Protein AF-A0A923VB05-F1 (afdb_monomer_lite)

pLDDT: mean 83.38, std 16.6, range [42.38, 98.44]

Secondary structure (DSSP, 8-state):
-GGG--HHHHHHHHHHHHHHHHHHHHHHHHH--GGGGHHHHHHHHHHHHHHHHHHHHHHHHTTTTS-HHHHHHHHHHHHHHHHHHHHHHHHHHHHHHSTTTT--S------SS--GGGTTTHHHHHHHHHHHIIIIIHHHHHHHHHHHHHHHHHHHHHHHT-PPPP--

Sequence (168 aa):
MLKNIEWKDTFKWAFFGAILFCIPAFIYIVKADYTASWILFLGAILFLFANAFHNVIESKKKGSEESMAALVFEAHVTTIIGIILACFICFLLLVILVPGYLEAAPAQKLLVNEPVTTVMDKTNGLSFNLFVAAAVLNFAGGSIVGITVPFYAKRYKTKNNKQPLPLQ

Foldseek 3Di:
DVVPAPVVLLLVLLLVLLVLLVVLLLVCLQVLDPVVLVSSVVSLVSSLVSLLVSLLVVLVVVPLPDDLVVSLVSLLSSLVSSLVSNLVVSVVSCPVRPPCLVPPDQDPDDDDDDDPVPNRDSSPVSSVSSNCSSPVSSNVSSNVSSNPNSVVSNVVNVVVPPDPPPDD

Structure (mmCIF, N/CA/C/O backbone):
data_AF-A0A923VB05-F1
#
_entry.id   AF-A0A923VB05-F1
#
loop_
_atom_site.group_PDB
_atom_site.id
_atom_site.type_symbol
_atom_site.label_atom_id
_atom_site.label_alt_id
_atom_site.label_comp_id
_atom_site.label_asym_id
_atom_site.label_entity_id
_atom_site.label_seq_id
_atom_site.pdbx_PDB_ins_code
_atom_site.Cartn_x
_atom_site.Cartn_y
_atom_site.Cartn_z
_atom_site.occupancy
_atom_site.B_iso_or_equiv
_atom_site.auth_seq_id
_atom_site.auth_comp_id
_atom_site.auth_asym_id
_atom_site.auth_atom_id
_atom_site.pdbx_PDB_model_num
ATOM 1 N N . MET A 1 1 ? -3.504 11.177 20.618 1.00 63.56 1 MET A N 1
ATOM 2 C CA . MET A 1 1 ? -3.902 10.100 19.679 1.00 63.56 1 MET A CA 1
ATOM 3 C C . MET A 1 1 ? -2.739 9.165 19.347 1.00 63.56 1 MET A C 1
ATOM 5 O O . MET A 1 1 ? -2.924 7.968 19.471 1.00 63.56 1 MET A O 1
ATOM 9 N N . LEU A 1 2 ? -1.535 9.670 19.039 1.00 66.12 2 LEU A N 1
ATOM 10 C CA . LEU A 1 2 ? -0.364 8.839 18.683 1.00 66.12 2 LEU A CA 1
ATOM 11 C C . LEU A 1 2 ? 0.089 7.815 19.748 1.00 66.12 2 LEU A C 1
ATOM 13 O O . LEU A 1 2 ? 0.632 6.776 19.397 1.00 66.12 2 LEU A O 1
ATOM 17 N N . LYS A 1 3 ? -0.144 8.082 21.042 1.00 66.88 3 LYS A N 1
ATOM 18 C CA . LYS A 1 3 ? 0.260 7.190 22.150 1.00 66.88 3 LYS A CA 1
ATOM 19 C C . LYS A 1 3 ? -0.539 5.874 22.213 1.00 66.88 3 LYS A C 1
ATOM 21 O O . LYS A 1 3 ? -0.073 4.932 22.837 1.00 66.88 3 LYS A O 1
ATOM 26 N N . ASN A 1 4 ? -1.700 5.807 21.554 1.00 72.56 4 ASN A N 1
ATOM 27 C CA . ASN A 1 4 ? -2.584 4.633 21.568 1.00 72.56 4 ASN A CA 1
ATOM 28 C C . ASN A 1 4 ? -2.459 3.779 20.295 1.00 72.56 4 ASN A C 1
ATOM 30 O O . ASN A 1 4 ? -3.274 2.886 20.076 1.00 72.56 4 ASN A O 1
ATOM 34 N N . ILE A 1 5 ? -1.490 4.086 19.427 1.00 81.88 5 ILE A N 1
ATOM 35 C CA . ILE A 1 5 ? -1.257 3.323 18.201 1.00 81.88 5 ILE A CA 1
ATOM 36 C C . ILE A 1 5 ? -0.393 2.119 18.538 1.00 81.88 5 ILE A C 1
ATOM 38 O O . ILE A 1 5 ? 0.706 2.258 19.086 1.00 81.88 5 ILE A O 1
ATOM 42 N N . GLU A 1 6 ? -0.863 0.939 18.155 1.00 87.94 6 GLU A N 1
ATOM 43 C CA . GLU A 1 6 ? -0.061 -0.271 18.240 1.00 87.94 6 GLU A CA 1
ATOM 44 C C . GLU A 1 6 ? 0.893 -0.343 17.047 1.00 87.94 6 GLU A C 1
ATOM 46 O O . GLU A 1 6 ? 0.649 -1.014 16.045 1.00 87.94 6 GLU A O 1
ATOM 51 N N . TRP A 1 7 ? 2.012 0.382 17.155 1.00 90.50 7 TRP A N 1
ATOM 52 C CA . TRP A 1 7 ? 2.975 0.562 16.065 1.00 90.50 7 TRP A CA 1
ATOM 53 C C . TRP A 1 7 ? 3.428 -0.751 15.426 1.00 90.50 7 TRP A C 1
ATOM 55 O O . TRP A 1 7 ? 3.544 -0.825 14.208 1.00 90.50 7 TRP A O 1
ATOM 65 N N . LYS A 1 8 ? 3.651 -1.805 16.218 1.00 91.75 8 LYS A N 1
ATOM 66 C CA . LYS A 1 8 ? 4.071 -3.111 15.695 1.00 91.75 8 LYS A CA 1
ATOM 67 C C . LYS A 1 8 ? 3.031 -3.710 14.744 1.00 91.75 8 LYS A C 1
ATOM 69 O O . LYS A 1 8 ? 3.398 -4.177 13.666 1.00 91.75 8 LYS A O 1
ATOM 74 N N . ASP A 1 9 ? 1.760 -3.682 15.134 1.00 91.25 9 ASP A N 1
ATOM 75 C CA . ASP A 1 9 ? 0.667 -4.222 14.327 1.00 91.25 9 ASP A CA 1
ATOM 76 C C . ASP A 1 9 ? 0.412 -3.313 13.117 1.00 91.25 9 ASP A C 1
ATOM 78 O O . ASP A 1 9 ? 0.374 -3.802 11.988 1.00 91.25 9 ASP A O 1
ATOM 82 N N . THR A 1 10 ? 0.412 -1.993 13.320 1.00 92.75 10 THR A N 1
ATOM 83 C CA . THR A 1 10 ? 0.336 -0.990 12.244 1.00 92.75 10 THR A CA 1
ATOM 84 C C . THR A 1 10 ? 1.398 -1.232 11.164 1.00 92.75 10 THR A C 1
ATOM 86 O O . THR A 1 10 ? 1.070 -1.367 9.987 1.00 92.75 10 THR A O 1
ATOM 89 N N . PHE A 1 11 ? 2.678 -1.345 11.539 1.00 95.62 11 PHE A N 1
ATOM 90 C CA . PHE A 1 11 ? 3.767 -1.585 10.587 1.00 95.62 11 PHE A CA 1
ATOM 91 C C . PHE A 1 11 ? 3.647 -2.944 9.896 1.00 95.62 11 PHE A C 1
ATOM 93 O O . PHE A 1 11 ? 3.868 -3.035 8.689 1.00 95.62 11 PHE A O 1
ATOM 100 N N . LYS A 1 12 ? 3.275 -3.998 10.632 1.00 96.00 12 LYS A N 1
ATOM 101 C CA . LYS A 1 12 ? 3.088 -5.343 10.073 1.00 96.00 12 LYS A CA 1
ATOM 102 C C . LYS A 1 12 ? 2.012 -5.351 8.986 1.00 96.00 12 LYS A C 1
ATOM 104 O O . LYS A 1 12 ? 2.235 -5.909 7.913 1.00 96.00 12 LYS A O 1
ATOM 109 N N . TRP A 1 13 ? 0.860 -4.739 9.253 1.00 96.06 13 TRP A N 1
ATOM 110 C CA . TRP A 1 13 ? -0.254 -4.693 8.307 1.00 96.06 13 TRP A CA 1
ATOM 111 C C . TRP A 1 13 ? 0.007 -3.742 7.141 1.00 96.06 13 TRP A C 1
ATOM 113 O O . TRP A 1 13 ? -0.298 -4.096 6.002 1.00 96.06 13 TRP A O 1
ATOM 123 N N . ALA A 1 14 ? 0.653 -2.602 7.392 1.00 97.19 14 ALA A N 1
ATOM 124 C CA . ALA A 1 14 ? 1.116 -1.699 6.343 1.00 97.19 14 ALA A CA 1
ATOM 125 C C . ALA A 1 14 ? 2.094 -2.395 5.382 1.00 97.19 14 ALA A C 1
ATOM 127 O O . ALA A 1 14 ? 1.938 -2.304 4.165 1.00 97.19 14 ALA A O 1
ATOM 128 N N . PHE A 1 15 ? 3.066 -3.142 5.919 1.00 97.75 15 PHE A N 1
ATOM 129 C CA . PHE A 1 15 ? 4.015 -3.918 5.122 1.00 97.75 15 PHE A CA 1
ATOM 130 C C . PHE A 1 15 ? 3.319 -5.032 4.334 1.00 97.75 15 PHE A C 1
ATOM 132 O O . PHE A 1 15 ? 3.562 -5.184 3.140 1.00 97.75 15 PHE A O 1
ATOM 139 N N . PHE A 1 16 ? 2.408 -5.776 4.966 1.00 97.69 16 PHE A N 1
ATOM 140 C CA . PHE A 1 16 ? 1.636 -6.817 4.288 1.00 97.69 16 PHE A CA 1
ATOM 141 C C . PHE A 1 16 ? 0.807 -6.253 3.124 1.00 97.69 16 PHE A C 1
ATOM 143 O O . PHE A 1 16 ? 0.856 -6.790 2.019 1.00 97.69 16 PHE A O 1
ATOM 150 N N . GLY A 1 17 ? 0.109 -5.132 3.341 1.00 97.69 17 GLY A N 1
ATOM 151 C CA . GLY A 1 17 ? -0.618 -4.427 2.286 1.00 97.69 17 GLY A CA 1
ATOM 152 C C . GLY A 1 17 ? 0.302 -3.981 1.149 1.00 97.69 17 GLY A C 1
ATOM 153 O O . GLY A 1 17 ? -0.003 -4.234 -0.016 1.00 97.69 17 GLY A O 1
ATOM 154 N N . ALA A 1 18 ? 1.455 -3.387 1.474 1.00 98.12 18 ALA A N 1
ATOM 155 C CA . ALA A 1 18 ? 2.438 -2.956 0.482 1.00 98.12 18 ALA A CA 1
ATOM 156 C C . ALA A 1 18 ? 2.924 -4.121 -0.395 1.00 98.12 18 ALA A C 1
ATOM 158 O O . ALA A 1 18 ? 2.936 -3.999 -1.618 1.00 98.12 18 ALA A O 1
ATOM 159 N N . ILE A 1 19 ? 3.250 -5.271 0.204 1.00 98.19 19 ILE A N 1
ATOM 160 C CA . ILE A 1 19 ? 3.660 -6.473 -0.536 1.00 98.19 19 ILE A CA 1
ATOM 161 C C . ILE A 1 19 ? 2.544 -6.964 -1.463 1.00 98.19 19 ILE A C 1
ATOM 163 O O . ILE A 1 19 ? 2.808 -7.254 -2.629 1.00 98.19 19 ILE A O 1
ATOM 167 N N . LEU A 1 20 ? 1.295 -7.009 -0.987 1.00 98.00 20 LEU A N 1
ATOM 168 C CA . LEU A 1 20 ? 0.162 -7.426 -1.815 1.00 98.00 20 LEU A CA 1
ATOM 169 C C . LEU A 1 20 ? -0.066 -6.511 -3.023 1.00 98.00 20 LEU A C 1
ATOM 171 O O . LEU A 1 20 ? -0.364 -7.016 -4.102 1.00 98.00 20 LEU A O 1
ATOM 175 N N . PHE A 1 21 ? 0.102 -5.194 -2.870 1.00 98.19 21 PHE A N 1
ATOM 176 C CA . PHE A 1 21 ? 0.075 -4.260 -4.000 1.00 98.19 21 PHE A CA 1
ATOM 177 C C . PHE A 1 21 ? 1.242 -4.507 -4.968 1.00 98.19 21 PHE A C 1
ATOM 179 O O . PHE A 1 21 ? 1.075 -4.467 -6.189 1.00 98.19 21 PHE A O 1
ATOM 186 N N . CYS A 1 22 ? 2.430 -4.782 -4.425 1.00 97.81 22 CYS A N 1
ATOM 187 C CA . CYS A 1 22 ? 3.643 -4.934 -5.220 1.00 97.81 22 CYS A CA 1
ATOM 188 C C . CYS A 1 22 ? 3.649 -6.200 -6.091 1.00 97.81 22 CYS A C 1
ATOM 190 O O . CYS A 1 22 ? 4.349 -6.224 -7.099 1.00 97.81 22 CYS A O 1
ATOM 192 N N . ILE A 1 23 ? 2.858 -7.229 -5.765 1.00 97.12 23 ILE A N 1
ATOM 193 C CA . ILE A 1 23 ? 2.750 -8.442 -6.593 1.00 97.12 23 ILE A CA 1
ATOM 194 C C . ILE A 1 23 ? 2.138 -8.119 -7.977 1.00 97.12 23 ILE A C 1
ATOM 196 O O . ILE A 1 23 ? 2.797 -8.380 -8.986 1.00 97.12 23 ILE A O 1
ATOM 200 N N . PRO A 1 24 ? 0.940 -7.507 -8.092 1.00 96.50 24 PRO A N 1
ATOM 201 C CA . PRO A 1 24 ? 0.431 -7.044 -9.385 1.00 96.50 24 PRO A CA 1
ATOM 202 C C . PRO A 1 24 ? 1.306 -5.971 -10.039 1.00 96.50 24 PRO A C 1
ATOM 204 O O . PRO A 1 24 ? 1.467 -5.992 -11.257 1.00 96.50 24 PRO A O 1
ATOM 207 N N . ALA A 1 25 ? 1.919 -5.076 -9.255 1.00 95.44 25 ALA A N 1
ATOM 208 C CA . ALA A 1 25 ? 2.863 -4.091 -9.786 1.00 95.44 25 ALA A CA 1
ATOM 209 C C . ALA A 1 25 ? 4.060 -4.746 -10.491 1.00 95.44 25 ALA A C 1
ATOM 211 O O . ALA A 1 25 ? 4.423 -4.334 -11.588 1.00 95.44 25 ALA A O 1
ATOM 212 N N . PHE A 1 26 ? 4.637 -5.800 -9.909 1.00 95.38 26 PHE A N 1
ATOM 213 C CA . PHE A 1 26 ? 5.709 -6.576 -10.531 1.00 95.38 26 PHE A CA 1
ATOM 214 C C . PHE A 1 26 ? 5.269 -7.155 -11.880 1.00 95.38 26 PHE A C 1
ATOM 216 O O . PHE A 1 26 ? 5.970 -7.004 -12.878 1.00 95.38 26 PHE A O 1
ATOM 223 N N . ILE A 1 27 ? 4.076 -7.759 -11.936 1.00 93.31 27 ILE A N 1
ATOM 224 C CA . ILE A 1 27 ? 3.519 -8.312 -13.181 1.00 93.31 27 ILE A CA 1
ATOM 225 C C . ILE A 1 27 ? 3.323 -7.207 -14.226 1.00 93.31 27 ILE A C 1
ATOM 227 O O . ILE A 1 27 ? 3.624 -7.415 -15.401 1.00 93.31 27 ILE A O 1
ATOM 231 N N . TYR A 1 28 ? 2.836 -6.038 -13.805 1.00 91.69 28 TYR A N 1
ATOM 232 C CA . TYR A 1 28 ? 2.653 -4.878 -14.672 1.00 91.69 28 TYR A CA 1
ATOM 233 C C . TYR A 1 28 ? 3.986 -4.381 -15.256 1.00 91.69 28 TYR A C 1
ATOM 235 O O . TYR A 1 28 ? 4.072 -4.174 -16.464 1.00 91.69 28 TYR A O 1
ATOM 243 N N . ILE A 1 29 ? 5.042 -4.277 -14.437 1.00 90.38 29 ILE A N 1
ATOM 244 C CA . ILE A 1 29 ? 6.382 -3.867 -14.891 1.00 90.38 29 ILE A CA 1
ATOM 245 C C . ILE A 1 29 ? 6.960 -4.885 -15.882 1.00 90.38 29 ILE A C 1
ATOM 247 O O . ILE A 1 29 ? 7.425 -4.494 -16.948 1.00 90.38 29 ILE A O 1
ATOM 251 N N . VAL A 1 30 ? 6.898 -6.186 -15.571 1.00 88.12 30 VAL A N 1
ATOM 252 C CA . VAL A 1 30 ? 7.476 -7.245 -16.424 1.00 88.12 30 VAL A CA 1
ATOM 253 C C . VAL A 1 30 ? 6.764 -7.352 -17.771 1.00 88.12 30 VAL A C 1
ATOM 255 O O . VAL A 1 30 ? 7.407 -7.621 -18.782 1.00 88.12 30 VAL A O 1
ATOM 258 N N . LYS A 1 31 ? 5.441 -7.153 -17.809 1.00 83.25 31 LYS A N 1
ATOM 259 C CA . LYS A 1 31 ? 4.691 -7.204 -19.071 1.00 83.25 31 LYS A CA 1
ATOM 260 C C . LYS A 1 31 ? 4.887 -5.961 -19.939 1.00 83.25 31 LYS A C 1
ATOM 262 O O . LYS A 1 31 ? 4.681 -6.072 -21.141 1.00 83.25 31 LYS A O 1
ATOM 267 N N . ALA A 1 32 ? 5.264 -4.822 -19.349 1.00 68.12 32 ALA A N 1
ATOM 268 C CA . ALA A 1 32 ? 5.545 -3.547 -20.022 1.00 68.12 32 ALA A CA 1
ATOM 269 C C . ALA A 1 32 ? 4.491 -3.097 -21.063 1.00 68.12 32 ALA A C 1
ATOM 271 O O . ALA A 1 32 ? 4.789 -2.300 -21.951 1.00 68.12 32 ALA A O 1
ATOM 272 N N . ASP A 1 33 ? 3.254 -3.586 -20.946 1.00 68.62 33 ASP A N 1
ATOM 273 C CA . ASP A 1 33 ? 2.156 -3.290 -21.860 1.00 68.62 33 ASP A CA 1
ATOM 274 C C . ASP A 1 33 ? 1.148 -2.370 -21.155 1.00 68.62 33 ASP A C 1
ATOM 276 O O . ASP A 1 33 ? 0.483 -2.766 -20.192 1.00 68.62 33 ASP A O 1
ATOM 280 N N . TYR A 1 34 ? 1.028 -1.128 -21.634 1.00 67.00 34 TYR A N 1
ATOM 281 C CA . TYR A 1 34 ? 0.116 -0.118 -21.081 1.00 67.00 34 TYR A CA 1
ATOM 282 C C . TYR A 1 34 ? -1.352 -0.551 -21.099 1.00 67.00 34 TYR A C 1
ATOM 284 O O . TYR A 1 34 ? -2.144 -0.069 -20.280 1.00 67.00 34 TYR A O 1
ATOM 292 N N . THR A 1 35 ? -1.724 -1.487 -21.976 1.00 72.25 35 THR A N 1
ATOM 293 C CA . THR A 1 35 ? -3.083 -2.042 -22.024 1.00 72.25 35 THR A CA 1
ATOM 294 C C . THR A 1 35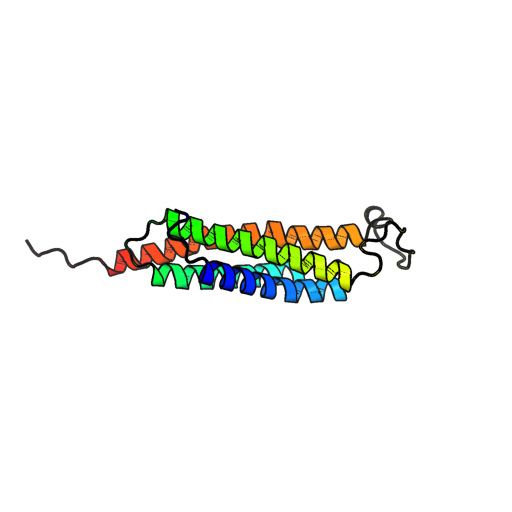 ? -3.426 -2.818 -20.749 1.00 72.25 35 THR A C 1
ATOM 296 O O . THR A 1 35 ? -4.592 -2.910 -20.360 1.00 72.25 35 THR A O 1
ATOM 299 N N . ALA A 1 36 ? -2.413 -3.297 -20.021 1.00 81.50 36 ALA A N 1
ATOM 300 C CA . ALA A 1 36 ? -2.569 -4.049 -18.787 1.00 81.50 36 ALA A CA 1
ATOM 301 C C . ALA A 1 36 ? -2.647 -3.172 -17.520 1.00 81.50 36 ALA A C 1
ATOM 303 O O . ALA A 1 36 ? -2.533 -3.693 -16.411 1.00 81.50 36 ALA A O 1
ATOM 304 N N . SER A 1 37 ? -2.891 -1.858 -17.643 1.00 86.62 37 SER A N 1
ATOM 305 C CA . SER A 1 37 ? -3.011 -0.937 -16.492 1.00 86.62 37 SER A CA 1
ATOM 306 C C . SER A 1 37 ? -4.076 -1.365 -15.470 1.00 86.62 37 SER A C 1
ATOM 308 O O . SER A 1 37 ? -3.961 -1.057 -14.284 1.00 86.62 37 SER A O 1
ATOM 310 N N . TRP A 1 38 ? -5.080 -2.143 -15.893 1.00 91.44 38 TRP A N 1
ATOM 311 C CA . TRP A 1 38 ? -6.093 -2.740 -15.013 1.00 91.44 38 TRP A CA 1
ATOM 312 C C . TRP A 1 38 ? -5.490 -3.620 -13.894 1.00 91.44 38 TRP A C 1
ATOM 314 O O . TRP A 1 38 ? -6.077 -3.737 -12.819 1.00 91.44 38 TRP A O 1
ATOM 324 N N . ILE A 1 39 ? -4.294 -4.191 -14.097 1.00 94.69 39 ILE A N 1
ATOM 325 C CA . ILE A 1 39 ? -3.584 -5.011 -13.099 1.00 94.69 39 ILE A CA 1
ATOM 326 C C . ILE A 1 39 ? -3.223 -4.182 -11.856 1.00 94.69 39 ILE A C 1
ATOM 328 O O . ILE A 1 39 ? -3.278 -4.687 -10.734 1.00 94.69 39 ILE A O 1
ATOM 332 N N . LEU A 1 40 ? -2.921 -2.892 -12.021 1.00 95.00 40 LEU A N 1
ATOM 333 C CA . LEU A 1 40 ? -2.633 -2.003 -10.893 1.00 95.00 40 LEU A CA 1
ATOM 334 C C . LEU A 1 40 ? -3.871 -1.769 -10.016 1.00 95.00 40 LEU A C 1
ATOM 336 O O . LEU A 1 40 ? -3.751 -1.671 -8.795 1.00 95.00 40 LEU A O 1
ATOM 340 N N . PHE A 1 41 ? -5.068 -1.762 -10.612 1.00 95.50 41 PHE A N 1
ATOM 341 C CA . PHE A 1 41 ? -6.321 -1.699 -9.855 1.00 95.50 41 PHE A CA 1
ATOM 342 C C . PHE A 1 41 ? -6.546 -2.976 -9.043 1.00 95.50 41 PHE A C 1
ATOM 344 O O . PHE A 1 41 ? -6.995 -2.893 -7.902 1.00 95.50 41 PHE A O 1
ATOM 351 N N . LEU A 1 42 ? -6.178 -4.147 -9.576 1.00 96.69 42 LEU A N 1
ATOM 352 C CA . LEU A 1 42 ? -6.191 -5.392 -8.804 1.00 96.69 42 LEU A CA 1
ATOM 353 C C . LEU A 1 42 ? -5.239 -5.305 -7.599 1.00 96.69 42 LEU A C 1
ATOM 355 O O . LEU A 1 42 ? -5.618 -5.691 -6.495 1.00 96.69 42 LEU A O 1
ATOM 359 N N . GLY A 1 43 ? -4.044 -4.733 -7.778 1.00 96.94 43 GLY A N 1
ATOM 360 C CA . GLY A 1 43 ? -3.122 -4.440 -6.674 1.00 96.94 43 GLY A CA 1
ATOM 361 C C . GLY A 1 43 ? -3.741 -3.538 -5.609 1.00 96.94 43 GLY A C 1
ATOM 362 O O . GLY A 1 43 ? -3.665 -3.848 -4.420 1.00 96.94 43 GLY A O 1
ATOM 363 N N . ALA A 1 44 ? -4.414 -2.464 -6.025 1.00 97.38 44 ALA A N 1
ATOM 364 C CA . ALA A 1 44 ? -5.092 -1.555 -5.104 1.00 97.38 44 ALA A CA 1
ATOM 365 C C . ALA A 1 44 ? -6.251 -2.230 -4.350 1.00 97.38 44 ALA A C 1
ATOM 367 O O . ALA A 1 44 ? -6.449 -1.979 -3.162 1.00 97.38 44 ALA A O 1
ATOM 368 N N . ILE A 1 45 ? -6.982 -3.142 -4.999 1.00 97.56 45 ILE A N 1
ATOM 369 C CA . ILE A 1 45 ? -8.021 -3.955 -4.353 1.00 97.56 45 ILE A CA 1
ATOM 370 C C . ILE A 1 45 ? -7.412 -4.865 -3.275 1.00 97.56 45 ILE A C 1
ATOM 372 O O . ILE A 1 45 ? -7.953 -4.957 -2.173 1.00 97.56 45 ILE A O 1
ATOM 376 N N . LEU A 1 46 ? -6.274 -5.511 -3.547 1.00 97.69 46 LEU A N 1
ATOM 377 C CA . LEU A 1 46 ? -5.598 -6.354 -2.553 1.00 97.69 46 LEU A CA 1
ATOM 378 C C . LEU A 1 46 ? -5.095 -5.536 -1.353 1.00 97.69 46 LEU A C 1
ATOM 380 O O . LEU A 1 46 ? -5.272 -5.951 -0.205 1.00 97.69 46 LEU A O 1
ATOM 384 N N . PHE A 1 47 ? -4.530 -4.353 -1.605 1.00 97.50 47 PHE A N 1
ATOM 385 C CA . PHE A 1 47 ? -4.134 -3.405 -0.561 1.00 97.50 47 PHE A CA 1
ATOM 386 C C . PHE A 1 47 ? -5.333 -2.965 0.293 1.00 97.50 47 PHE A C 1
ATOM 388 O O . PHE A 1 47 ? -5.268 -2.954 1.526 1.00 97.50 47 PHE A O 1
ATOM 395 N N . LEU A 1 48 ? -6.457 -2.654 -0.360 1.00 97.00 48 LEU A N 1
ATOM 396 C CA . LEU A 1 48 ? -7.717 -2.298 0.288 1.00 97.00 48 LEU A CA 1
ATOM 397 C C . LEU A 1 48 ? -8.197 -3.422 1.212 1.00 97.00 48 LEU A C 1
ATOM 399 O O . LEU A 1 48 ? -8.538 -3.152 2.365 1.00 97.00 48 LEU A O 1
ATOM 403 N N . PHE A 1 49 ? -8.182 -4.677 0.751 1.00 96.44 49 PHE A N 1
ATOM 404 C CA . PHE A 1 49 ? -8.574 -5.817 1.580 1.00 96.44 49 PHE A CA 1
ATOM 405 C C . PHE A 1 49 ? -7.663 -5.990 2.796 1.00 96.44 49 PHE A C 1
ATOM 407 O O . PHE A 1 49 ? -8.177 -6.182 3.897 1.00 96.44 49 PHE A O 1
ATOM 414 N N . ALA A 1 50 ? -6.342 -5.867 2.644 1.00 96.50 50 ALA A N 1
ATOM 415 C CA . ALA A 1 50 ? -5.419 -5.939 3.779 1.00 96.50 50 ALA A CA 1
ATOM 416 C C . ALA A 1 50 ? -5.737 -4.888 4.854 1.00 96.50 50 ALA A C 1
ATOM 418 O O . ALA A 1 50 ? -5.843 -5.229 6.034 1.00 96.50 50 ALA A O 1
ATOM 419 N N . ASN A 1 51 ? -5.976 -3.636 4.449 1.00 94.94 51 ASN A N 1
ATOM 420 C CA . ASN A 1 51 ? -6.386 -2.579 5.377 1.00 94.94 51 ASN A CA 1
ATOM 421 C C . ASN A 1 51 ? -7.768 -2.836 5.989 1.00 94.94 51 ASN A C 1
ATOM 423 O O . ASN A 1 51 ? -7.981 -2.548 7.165 1.00 94.94 51 ASN A O 1
ATOM 427 N N . ALA A 1 52 ? -8.708 -3.410 5.235 1.00 95.44 52 ALA A N 1
ATOM 428 C CA . ALA A 1 52 ? -10.024 -3.757 5.765 1.00 95.44 52 ALA A CA 1
ATOM 429 C C . ALA A 1 52 ? -9.919 -4.826 6.856 1.00 95.44 52 ALA A C 1
ATOM 431 O O . ALA A 1 52 ? -10.507 -4.669 7.927 1.00 95.44 52 ALA A O 1
ATOM 432 N N . PHE A 1 53 ? -9.126 -5.875 6.621 1.00 94.88 53 PHE A N 1
ATOM 433 C CA . PHE A 1 53 ? -8.863 -6.915 7.614 1.00 94.88 53 PHE A CA 1
ATOM 434 C C . PHE A 1 53 ? -8.195 -6.352 8.866 1.00 94.88 53 PHE A C 1
ATOM 436 O O . PHE A 1 53 ? -8.673 -6.619 9.971 1.00 94.88 53 PHE A O 1
ATOM 443 N N . HIS A 1 54 ? -7.158 -5.531 8.699 1.00 93.94 54 HIS A N 1
ATOM 444 C CA . HIS A 1 54 ? -6.512 -4.830 9.805 1.00 93.94 54 HIS A CA 1
ATOM 445 C C . HIS A 1 54 ? -7.524 -4.027 10.631 1.00 93.94 54 HIS A C 1
ATOM 447 O O . HIS A 1 54 ? -7.645 -4.237 11.837 1.00 93.94 54 HIS A O 1
ATOM 453 N N . ASN A 1 55 ? -8.328 -3.186 9.976 1.00 93.06 55 ASN A N 1
ATOM 454 C CA . ASN A 1 55 ? -9.296 -2.333 10.658 1.00 93.06 55 ASN A CA 1
ATOM 455 C C . ASN A 1 55 ? -10.357 -3.141 11.407 1.00 93.06 55 ASN A C 1
ATOM 457 O O . ASN A 1 55 ? -10.771 -2.733 12.490 1.00 93.06 55 ASN A O 1
ATOM 461 N N . VAL A 1 56 ? -10.804 -4.282 10.870 1.00 92.19 56 VAL A N 1
ATOM 462 C CA . VAL A 1 56 ? -11.730 -5.177 11.581 1.00 92.19 56 VAL A CA 1
ATOM 463 C C . VAL A 1 56 ? -11.071 -5.769 12.826 1.00 92.19 56 VAL A C 1
ATOM 465 O O . VAL A 1 56 ? -11.715 -5.824 13.875 1.00 92.19 56 VAL A O 1
ATOM 468 N N . ILE A 1 57 ? -9.823 -6.230 12.721 1.00 91.12 57 ILE A N 1
ATOM 469 C CA . ILE A 1 57 ? -9.090 -6.848 13.833 1.00 91.12 57 ILE A CA 1
ATOM 470 C C . ILE A 1 57 ? -8.842 -5.821 14.941 1.00 91.12 57 ILE A C 1
ATOM 472 O O . ILE A 1 57 ? -9.232 -6.067 16.083 1.00 91.12 57 ILE A O 1
ATOM 476 N N . GLU A 1 58 ? -8.309 -4.648 14.600 1.00 89.50 58 GLU A N 1
ATOM 477 C CA . GLU A 1 58 ? -8.055 -3.574 15.567 1.00 89.50 58 GLU A CA 1
ATOM 478 C C . GLU A 1 58 ? -9.347 -3.048 16.187 1.00 89.50 58 GLU A C 1
ATOM 480 O O . GLU A 1 58 ? -9.480 -2.977 17.411 1.00 89.50 58 GLU A O 1
ATOM 485 N N . SER A 1 59 ? -10.378 -2.807 15.370 1.00 88.88 59 SER A N 1
ATOM 486 C CA . SER A 1 59 ? -11.683 -2.382 15.889 1.00 88.88 59 SER A CA 1
ATOM 487 C C . SER A 1 59 ? -12.287 -3.412 16.839 1.00 88.88 59 SER A C 1
ATOM 489 O O . SER A 1 59 ? -13.053 -3.037 17.726 1.00 88.88 59 SER A O 1
ATOM 491 N N . LYS A 1 60 ? -11.994 -4.711 16.679 1.00 85.62 60 LYS A N 1
ATOM 492 C CA . LYS A 1 60 ? -12.426 -5.755 17.618 1.00 85.62 60 LYS A CA 1
ATOM 493 C C . LYS A 1 60 ? -11.603 -5.719 18.906 1.00 85.62 60 LYS A C 1
ATOM 495 O O . LYS A 1 60 ? -12.229 -5.693 19.968 1.00 85.62 60 LYS A O 1
ATOM 500 N N . LYS A 1 61 ? -10.272 -5.652 18.799 1.00 85.50 61 LYS A N 1
ATOM 501 C CA . LYS A 1 61 ? -9.298 -5.647 19.906 1.00 85.50 61 LYS A CA 1
ATOM 502 C C . LYS A 1 61 ? -9.510 -4.483 20.876 1.00 85.50 61 LYS A C 1
ATOM 504 O O . LYS A 1 61 ? -9.616 -4.698 22.077 1.00 85.50 61 LYS A O 1
ATOM 509 N N . LYS A 1 62 ? -9.695 -3.275 20.349 1.00 81.50 62 LYS A N 1
ATOM 510 C CA . LYS A 1 62 ? -9.760 -2.004 21.093 1.00 81.50 62 LYS A CA 1
ATOM 511 C C . LYS A 1 62 ? -11.057 -1.738 21.884 1.00 81.50 62 LYS A C 1
ATOM 513 O O . LYS A 1 62 ? -11.300 -0.640 22.378 1.00 81.50 62 LYS A O 1
ATOM 518 N N . GLY A 1 63 ? -11.916 -2.748 22.055 1.00 71.12 63 GLY A N 1
ATOM 519 C CA . GLY A 1 63 ? -13.103 -2.641 22.918 1.00 71.12 63 GLY A CA 1
ATOM 520 C C . GLY A 1 63 ? -14.155 -1.628 22.432 1.00 71.12 63 GLY A C 1
ATOM 521 O O . GLY A 1 63 ? -14.234 -1.334 21.239 1.00 71.12 63 GLY A O 1
ATOM 522 N N . SER A 1 64 ? -15.054 -1.185 23.318 1.00 69.94 64 SER A N 1
ATOM 523 C CA . SER A 1 64 ? -16.088 -0.162 23.040 1.00 69.94 64 SER A CA 1
ATOM 524 C C . SER A 1 64 ? -15.713 1.240 23.529 1.00 69.94 64 SER A C 1
ATOM 526 O O . SER A 1 64 ? -16.366 2.211 23.148 1.00 69.94 64 SER A O 1
ATOM 528 N N . GLU A 1 65 ? -14.685 1.334 24.369 1.00 72.88 65 GLU A N 1
ATOM 529 C CA . GLU A 1 65 ? -14.258 2.570 25.031 1.00 72.88 65 GLU A CA 1
ATOM 530 C C . GLU A 1 65 ? -13.395 3.453 24.126 1.00 72.88 65 GLU A C 1
ATOM 532 O O . GLU A 1 65 ? -13.325 4.666 24.319 1.00 72.88 65 GLU A O 1
ATOM 537 N N . GLU A 1 66 ? -12.785 2.881 23.084 1.00 81.94 66 GLU A N 1
ATOM 538 C CA . GLU A 1 66 ? -11.935 3.653 22.191 1.00 81.94 66 GLU A CA 1
ATOM 539 C C . GLU A 1 66 ? -12.747 4.628 21.325 1.00 81.94 66 GLU A C 1
ATOM 541 O O . GLU A 1 66 ? -13.805 4.314 20.756 1.00 81.94 66 GLU A O 1
ATOM 546 N N . SER A 1 67 ? -12.256 5.866 21.235 1.00 87.00 67 SER A N 1
ATOM 547 C CA . SER A 1 67 ? -12.904 6.914 20.449 1.00 87.00 67 SER A CA 1
ATOM 548 C C . SER A 1 67 ? -12.950 6.535 18.964 1.00 87.00 67 SER A C 1
ATOM 550 O O . SER A 1 67 ? -12.009 5.967 18.417 1.00 87.00 67 SER A O 1
ATOM 552 N N . MET A 1 68 ? -14.050 6.883 18.288 1.00 87.25 68 MET A N 1
ATOM 553 C CA . MET A 1 68 ? -14.198 6.612 16.851 1.00 87.25 68 MET A CA 1
ATOM 554 C C . MET A 1 68 ? -13.089 7.305 16.042 1.00 87.25 68 MET A C 1
ATOM 556 O O . MET A 1 68 ? -12.534 6.729 15.113 1.00 87.25 68 MET A O 1
ATOM 560 N N . ALA A 1 69 ? -12.724 8.521 16.456 1.00 88.75 69 ALA A N 1
ATOM 561 C CA . ALA A 1 69 ? -11.635 9.281 15.862 1.00 88.75 69 ALA A CA 1
ATOM 562 C C . ALA A 1 69 ? -10.281 8.560 15.980 1.00 88.75 69 ALA A C 1
ATOM 564 O O . ALA A 1 69 ? -9.499 8.614 15.038 1.00 88.75 69 ALA A O 1
ATOM 565 N N . ALA A 1 70 ? -10.003 7.867 17.093 1.00 89.44 70 ALA A N 1
ATOM 566 C CA . ALA A 1 70 ? -8.756 7.115 17.263 1.00 89.44 70 ALA A CA 1
ATOM 567 C C . ALA A 1 70 ? -8.653 5.937 16.282 1.00 89.44 70 ALA A C 1
ATOM 569 O O . ALA A 1 70 ? -7.628 5.810 15.620 1.00 89.44 70 ALA A O 1
ATOM 570 N N . LEU A 1 71 ? -9.729 5.158 16.116 1.00 90.38 71 LEU A N 1
ATOM 571 C CA . LEU A 1 71 ? -9.766 4.039 15.164 1.00 90.38 71 LEU A CA 1
ATOM 572 C C . LEU A 1 71 ? -9.592 4.508 13.712 1.00 90.38 71 LEU A C 1
ATOM 574 O O . LEU A 1 71 ? -8.847 3.905 12.944 1.00 90.38 71 LEU A O 1
ATOM 578 N N . VAL A 1 72 ? -10.250 5.611 13.335 1.00 93.06 72 VAL A N 1
ATOM 579 C CA . VAL A 1 72 ? -10.100 6.201 11.992 1.00 93.06 72 VAL A CA 1
ATOM 580 C C . VAL A 1 72 ? -8.683 6.720 11.786 1.00 93.06 72 VAL A C 1
ATOM 582 O O . VAL A 1 72 ? -8.100 6.508 10.724 1.00 93.06 72 VAL A O 1
ATOM 585 N N . PHE A 1 73 ? -8.118 7.394 12.788 1.00 93.00 73 PHE A N 1
ATOM 586 C CA . PHE A 1 73 ? -6.766 7.932 12.708 1.00 93.00 73 PHE A CA 1
ATOM 587 C C . PHE A 1 73 ? -5.729 6.819 12.527 1.00 93.00 73 PHE A C 1
ATOM 589 O O . PHE A 1 73 ? -4.896 6.905 11.631 1.00 93.00 73 PHE A O 1
ATOM 596 N N . GLU A 1 74 ? -5.817 5.740 13.303 1.00 92.19 74 GLU A N 1
ATOM 597 C CA . GLU A 1 74 ? -4.925 4.582 13.182 1.00 92.19 74 GLU A CA 1
ATOM 598 C C . GLU A 1 74 ? -5.038 3.879 11.821 1.00 92.19 74 GLU A C 1
ATOM 600 O O . GLU A 1 74 ? -4.020 3.534 11.212 1.00 92.19 74 GLU A O 1
ATOM 605 N N . ALA A 1 75 ? -6.254 3.743 11.286 1.00 94.44 75 ALA A N 1
ATOM 606 C CA . ALA A 1 75 ? -6.466 3.197 9.949 1.00 94.44 75 ALA A CA 1
ATOM 607 C C . ALA A 1 75 ? -5.786 4.040 8.852 1.00 94.44 75 ALA A C 1
ATOM 609 O O . ALA A 1 75 ? -5.178 3.496 7.924 1.00 94.44 75 ALA A O 1
ATOM 610 N N . HIS A 1 76 ? -5.839 5.370 8.966 1.00 96.00 76 HIS A N 1
ATOM 611 C CA . HIS A 1 76 ? -5.163 6.268 8.027 1.00 96.00 76 HIS A CA 1
ATOM 612 C C . HIS A 1 76 ? -3.646 6.241 8.199 1.00 96.00 76 HIS A C 1
ATOM 614 O O . HIS A 1 76 ? -2.933 6.225 7.201 1.00 96.00 76 HIS A O 1
ATOM 620 N N . VAL A 1 77 ? -3.139 6.175 9.435 1.00 95.88 77 VAL A N 1
ATOM 621 C CA . VAL A 1 77 ? -1.697 6.023 9.693 1.00 95.88 77 VAL A CA 1
ATOM 622 C C . VAL A 1 77 ? -1.176 4.737 9.046 1.00 95.88 77 VAL A C 1
ATOM 624 O O . VAL A 1 77 ? -0.184 4.780 8.322 1.00 95.88 77 VAL A O 1
ATOM 627 N N . THR A 1 78 ? -1.886 3.620 9.218 1.00 96.50 78 THR A N 1
ATOM 628 C CA . THR A 1 78 ? -1.543 2.336 8.579 1.00 96.50 78 THR A CA 1
ATOM 629 C C . THR A 1 78 ? -1.537 2.451 7.056 1.00 96.50 78 THR A C 1
ATOM 631 O O . THR A 1 78 ? -0.588 2.021 6.402 1.00 96.50 78 THR A O 1
ATOM 634 N N . THR A 1 79 ? -2.558 3.101 6.490 1.00 97.62 79 THR A N 1
ATOM 635 C CA . THR A 1 79 ? -2.670 3.349 5.046 1.00 97.62 79 THR A CA 1
ATOM 636 C C . THR A 1 79 ? -1.488 4.167 4.522 1.00 97.62 79 THR A C 1
ATOM 638 O O . THR A 1 79 ? -0.862 3.773 3.543 1.00 97.62 79 THR A O 1
ATOM 641 N N . ILE A 1 80 ? -1.144 5.276 5.184 1.00 98.06 80 ILE A N 1
ATOM 642 C CA . ILE A 1 80 ? -0.048 6.168 4.776 1.00 98.06 80 ILE A CA 1
ATOM 643 C C . ILE A 1 80 ? 1.295 5.436 4.824 1.00 98.06 80 ILE A C 1
ATOM 645 O O . ILE A 1 80 ? 2.062 5.507 3.865 1.00 98.06 80 ILE A O 1
ATOM 649 N N . ILE A 1 81 ? 1.570 4.691 5.899 1.00 97.94 81 ILE A N 1
ATOM 650 C CA . ILE A 1 81 ? 2.800 3.893 6.008 1.00 97.94 81 ILE A CA 1
ATOM 651 C C . ILE A 1 81 ? 2.842 2.841 4.894 1.00 97.94 81 ILE A C 1
ATOM 653 O O . ILE A 1 81 ? 3.873 2.678 4.243 1.00 97.94 81 ILE A O 1
ATOM 657 N N . GLY A 1 82 ? 1.719 2.170 4.624 1.00 98.12 82 GLY A N 1
ATOM 658 C CA . GLY A 1 82 ? 1.617 1.180 3.553 1.00 98.12 82 GLY A CA 1
ATOM 659 C C . GLY A 1 82 ? 1.883 1.778 2.171 1.00 98.12 82 GLY A C 1
ATOM 660 O O . GLY A 1 82 ? 2.595 1.169 1.379 1.00 98.12 82 GLY A O 1
ATOM 661 N N . ILE A 1 83 ? 1.385 2.988 1.899 1.00 98.44 83 ILE A N 1
ATOM 662 C CA . ILE A 1 83 ? 1.643 3.718 0.650 1.00 98.44 83 ILE A CA 1
ATOM 663 C C . ILE A 1 83 ? 3.125 4.066 0.514 1.00 98.44 83 ILE A C 1
ATOM 665 O O . ILE A 1 83 ? 3.709 3.820 -0.537 1.00 98.44 83 ILE A O 1
ATOM 669 N N . ILE A 1 84 ? 3.751 4.598 1.568 1.00 98.38 84 ILE A N 1
ATOM 670 C CA . ILE A 1 84 ? 5.182 4.939 1.549 1.00 98.38 84 ILE A CA 1
ATOM 671 C C . ILE A 1 84 ? 6.018 3.690 1.244 1.00 98.38 84 ILE A C 1
ATOM 673 O O . ILE A 1 84 ? 6.896 3.731 0.381 1.00 98.38 84 ILE A O 1
ATOM 677 N N . LEU A 1 85 ? 5.709 2.566 1.898 1.00 98.19 85 LEU A N 1
ATOM 678 C CA . LEU A 1 85 ? 6.376 1.287 1.653 1.00 98.19 85 LEU A CA 1
ATOM 679 C C . LEU A 1 85 ? 6.122 0.765 0.232 1.00 98.19 85 LEU A C 1
ATOM 681 O O . LEU A 1 85 ? 7.062 0.325 -0.424 1.00 98.19 85 LEU A O 1
ATOM 685 N N . ALA A 1 86 ? 4.886 0.844 -0.268 1.00 98.19 86 ALA A N 1
ATOM 686 C CA . ALA A 1 86 ? 4.542 0.419 -1.623 1.00 98.19 86 ALA A CA 1
ATOM 687 C C . ALA A 1 86 ? 5.290 1.246 -2.676 1.00 98.19 86 ALA A C 1
ATOM 689 O O . ALA A 1 86 ? 5.884 0.673 -3.585 1.00 98.19 86 ALA A O 1
ATOM 690 N N . CYS A 1 87 ? 5.331 2.573 -2.526 1.00 98.12 87 CYS A N 1
ATOM 691 C CA . CYS A 1 87 ? 6.101 3.459 -3.396 1.00 98.12 87 CYS A CA 1
ATOM 692 C C . CYS A 1 87 ? 7.597 3.123 -3.354 1.00 98.12 87 CYS A C 1
ATOM 694 O O . CYS A 1 87 ? 8.228 3.024 -4.403 1.00 98.12 87 CYS A O 1
ATOM 696 N N . PHE A 1 88 ? 8.162 2.897 -2.165 1.00 98.12 88 PHE A N 1
ATOM 697 C CA . PHE A 1 88 ? 9.571 2.533 -2.027 1.00 98.12 88 PHE A CA 1
ATOM 698 C C . PHE A 1 88 ? 9.897 1.200 -2.718 1.00 98.12 88 PHE A C 1
ATOM 700 O O . PHE A 1 88 ? 10.861 1.115 -3.474 1.00 98.12 88 PHE A O 1
ATOM 707 N N . ILE A 1 89 ? 9.067 0.170 -2.531 1.00 97.88 89 ILE A N 1
ATOM 708 C CA . ILE A 1 89 ? 9.257 -1.128 -3.192 1.00 97.88 89 ILE A CA 1
ATOM 709 C C . ILE A 1 89 ? 9.073 -0.995 -4.709 1.00 97.88 89 ILE A C 1
ATOM 711 O O . ILE A 1 89 ? 9.877 -1.532 -5.463 1.00 97.88 89 ILE A O 1
ATOM 715 N N . CYS A 1 90 ? 8.073 -0.244 -5.174 1.00 96.44 90 CYS A N 1
ATOM 716 C CA . CYS A 1 90 ? 7.866 0.022 -6.600 1.00 96.44 90 CYS A CA 1
ATOM 717 C C . CYS A 1 90 ? 9.068 0.729 -7.234 1.00 96.44 90 CYS A C 1
ATOM 719 O O . CYS A 1 90 ? 9.479 0.362 -8.331 1.00 96.44 90 CYS A O 1
ATOM 721 N N . PHE A 1 91 ? 9.668 1.693 -6.531 1.00 95.62 91 PHE A N 1
ATOM 722 C CA . PHE A 1 91 ? 10.905 2.334 -6.965 1.00 95.62 91 PHE A CA 1
ATOM 723 C C . PHE A 1 91 ? 12.043 1.315 -7.114 1.00 95.62 91 PHE A C 1
ATOM 725 O O . PHE A 1 91 ? 12.692 1.281 -8.156 1.00 95.62 91 PHE A O 1
ATOM 732 N N . LEU A 1 92 ? 12.247 0.442 -6.120 1.00 96.00 92 LEU A N 1
ATOM 733 C CA . LEU A 1 92 ? 13.254 -0.621 -6.207 1.00 96.00 92 LEU A CA 1
ATOM 734 C C . LEU A 1 92 ? 12.982 -1.582 -7.373 1.00 96.00 92 LEU A C 1
ATOM 736 O O . LEU A 1 92 ? 13.910 -1.944 -8.092 1.00 96.00 92 LEU A O 1
ATOM 740 N N . LEU A 1 93 ? 11.722 -1.963 -7.599 1.00 93.94 93 LEU A N 1
ATOM 741 C CA . LEU A 1 93 ? 11.338 -2.813 -8.728 1.00 93.94 93 LEU A CA 1
ATOM 742 C C . LEU A 1 93 ? 11.654 -2.150 -10.071 1.00 93.94 93 LEU A C 1
ATOM 744 O O . LEU A 1 93 ? 12.179 -2.820 -10.954 1.00 93.94 93 LEU A O 1
ATOM 748 N N . LEU A 1 94 ? 11.383 -0.852 -10.223 1.00 91.25 94 LEU A N 1
ATOM 749 C CA . LEU A 1 94 ? 11.721 -0.108 -11.438 1.00 91.25 94 LEU A CA 1
ATOM 750 C C . LEU A 1 94 ? 13.235 -0.061 -11.667 1.00 91.25 94 LEU A C 1
ATOM 752 O O . LEU A 1 94 ? 13.684 -0.371 -12.764 1.00 91.25 94 LEU A O 1
ATOM 756 N N . VAL A 1 95 ? 14.024 0.245 -10.633 1.00 90.44 95 VAL A N 1
ATOM 757 C CA . VAL A 1 95 ? 15.495 0.288 -10.730 1.00 90.44 95 VAL A CA 1
ATOM 758 C C . VAL A 1 95 ? 16.085 -1.068 -11.135 1.00 90.44 95 VAL A C 1
ATOM 760 O O . VAL A 1 95 ? 17.057 -1.108 -11.883 1.00 90.44 95 VAL A O 1
ATOM 763 N N . ILE A 1 96 ? 15.513 -2.177 -10.656 1.00 90.62 96 ILE A N 1
ATOM 764 C CA . ILE A 1 96 ? 16.020 -3.531 -10.933 1.00 90.62 96 ILE A CA 1
ATOM 765 C C . ILE A 1 96 ? 15.545 -4.055 -12.295 1.00 90.62 96 ILE A C 1
ATOM 767 O O . ILE A 1 96 ? 16.314 -4.697 -13.008 1.00 90.62 96 ILE A O 1
ATOM 771 N N . LEU A 1 97 ? 14.273 -3.838 -12.642 1.00 87.25 97 LEU A N 1
ATOM 772 C CA . LEU A 1 97 ? 13.626 -4.485 -13.790 1.00 87.25 97 LEU A CA 1
ATOM 773 C C . LEU A 1 97 ? 13.624 -3.636 -15.060 1.00 87.25 97 LEU A C 1
ATOM 775 O O . LEU A 1 97 ? 13.374 -4.178 -16.134 1.00 87.25 97 LEU A O 1
ATOM 779 N N . VAL A 1 98 ? 13.874 -2.329 -14.956 1.00 84.75 98 VAL A N 1
ATOM 780 C CA . VAL A 1 98 ? 13.909 -1.411 -16.098 1.00 84.75 98 VAL A CA 1
ATOM 781 C C . VAL A 1 98 ? 15.353 -0.936 -16.299 1.00 84.75 98 VAL A C 1
ATOM 783 O O . VAL A 1 98 ? 15.811 -0.031 -15.596 1.00 84.75 98 VAL A O 1
ATOM 786 N N . PRO A 1 99 ? 16.104 -1.535 -17.243 1.00 80.06 99 PRO A N 1
ATOM 787 C CA . PRO A 1 99 ? 17.465 -1.109 -17.550 1.00 80.06 99 PRO A CA 1
ATOM 788 C C . PRO A 1 99 ? 17.506 0.373 -17.930 1.00 80.06 99 PRO A C 1
ATOM 790 O O . PRO A 1 99 ? 16.656 0.848 -18.683 1.00 80.06 99 PRO A O 1
ATOM 793 N N . GLY A 1 100 ? 18.486 1.105 -17.402 1.00 78.12 100 GLY A N 1
ATOM 794 C CA . GLY A 1 100 ? 18.624 2.536 -17.667 1.00 78.12 100 GLY A CA 1
ATOM 795 C C . GLY A 1 100 ? 17.564 3.416 -16.995 1.00 78.12 100 GLY A C 1
ATOM 796 O O . GLY A 1 100 ? 17.484 4.591 -17.325 1.00 78.12 100 GLY A O 1
ATOM 797 N N . TYR A 1 101 ? 16.774 2.908 -16.035 1.00 79.62 101 TYR A N 1
ATOM 798 C CA . TYR A 1 101 ? 15.765 3.714 -15.323 1.00 79.62 101 TYR A CA 1
ATOM 799 C C . TYR A 1 101 ? 16.338 4.991 -14.683 1.00 79.62 101 TYR A C 1
ATOM 801 O O . TYR A 1 101 ? 15.668 6.019 -14.635 1.00 79.62 101 TYR A O 1
ATOM 809 N N . LEU A 1 102 ? 17.580 4.925 -14.193 1.00 82.06 102 LEU A N 1
ATOM 810 C CA . LEU A 1 102 ? 18.293 6.060 -13.593 1.00 82.06 102 LEU A CA 1
ATOM 811 C C . LEU A 1 102 ? 19.267 6.745 -14.564 1.00 82.06 102 LEU A C 1
ATOM 813 O O . LEU A 1 102 ? 19.905 7.729 -14.194 1.00 82.06 102 LEU A O 1
ATOM 817 N N . GLU A 1 103 ? 19.415 6.230 -15.785 1.00 76.88 103 GLU A N 1
ATOM 818 C CA . GLU A 1 103 ? 20.335 6.781 -16.773 1.00 76.88 103 GLU A CA 1
ATOM 819 C C . GLU A 1 103 ? 19.615 7.843 -17.609 1.00 76.88 103 GLU A C 1
ATOM 821 O O . GLU A 1 103 ? 18.566 7.595 -18.195 1.00 76.88 103 GLU A O 1
ATOM 826 N N . ALA A 1 104 ? 20.199 9.039 -17.714 1.00 56.78 104 ALA A N 1
ATOM 827 C CA . ALA A 1 104 ? 19.672 10.140 -18.527 1.00 56.78 104 ALA A CA 1
ATOM 828 C C . ALA A 1 104 ? 19.893 9.932 -20.045 1.00 56.78 104 ALA A C 1
ATOM 830 O O . ALA A 1 104 ? 20.097 10.894 -20.788 1.00 56.78 104 ALA A O 1
ATOM 831 N N . ALA A 1 105 ? 19.919 8.680 -20.510 1.00 51.12 105 ALA A N 1
ATOM 832 C CA . ALA A 1 105 ? 20.132 8.338 -21.908 1.00 51.12 105 ALA A CA 1
ATOM 833 C C . ALA A 1 105 ? 18.781 8.186 -22.632 1.00 51.12 105 ALA A C 1
ATOM 835 O O . ALA A 1 105 ? 17.846 7.605 -22.079 1.00 51.12 105 ALA A O 1
ATOM 836 N N . PRO A 1 106 ? 18.644 8.673 -23.879 1.00 51.34 106 PRO A N 1
ATOM 837 C CA . PRO A 1 106 ? 17.424 8.473 -24.647 1.00 51.34 106 PRO A CA 1
ATOM 838 C C . PRO A 1 106 ? 17.247 6.975 -24.909 1.00 51.34 106 PRO A C 1
ATOM 840 O O . PRO A 1 106 ? 18.070 6.362 -25.591 1.00 51.34 106 PRO A O 1
ATOM 843 N N . ALA A 1 107 ? 16.179 6.389 -24.359 1.00 51.38 107 ALA A N 1
ATOM 844 C CA . ALA A 1 107 ? 15.831 4.988 -24.568 1.00 51.38 107 ALA A CA 1
ATOM 845 C C . ALA A 1 107 ? 15.823 4.693 -26.077 1.00 51.38 107 ALA A C 1
ATOM 847 O O . ALA A 1 107 ? 15.010 5.245 -26.825 1.00 51.38 107 ALA A O 1
ATOM 848 N N . GLN A 1 108 ? 16.773 3.877 -26.545 1.00 48.16 108 GLN A N 1
ATOM 849 C CA . GLN A 1 108 ? 16.899 3.558 -27.964 1.00 48.16 108 GLN A CA 1
ATOM 850 C C . GLN A 1 108 ? 15.593 2.916 -28.453 1.00 48.16 108 GLN A C 1
ATOM 852 O O . GLN A 1 108 ? 15.166 1.863 -27.982 1.00 48.16 108 GLN A O 1
ATOM 857 N N . LYS A 1 109 ? 14.929 3.623 -29.375 1.00 46.69 109 LYS A N 1
ATOM 858 C CA . LYS A 1 109 ? 13.628 3.292 -29.968 1.00 46.69 109 LYS A CA 1
ATOM 859 C C . LYS A 1 109 ? 13.617 1.869 -30.536 1.00 46.69 109 LYS A C 1
ATOM 861 O O . LYS A 1 109 ? 14.294 1.606 -31.523 1.00 46.69 109 LYS A O 1
ATOM 866 N N . LEU A 1 110 ? 12.766 1.000 -29.989 1.00 47.53 110 LEU A N 1
ATOM 867 C CA . LEU A 1 110 ? 12.484 -0.334 -30.546 1.00 47.53 110 LEU A CA 1
ATOM 868 C C . LEU A 1 110 ? 11.000 -0.596 -30.844 1.00 47.53 110 LEU A C 1
ATOM 870 O O . LEU A 1 110 ? 10.626 -1.731 -31.118 1.00 47.53 110 LEU A O 1
ATOM 874 N N . LEU A 1 111 ? 10.125 0.414 -30.799 1.00 44.56 111 LEU A N 1
ATOM 875 C CA . LEU A 1 111 ? 8.682 0.189 -30.932 1.00 44.56 111 LEU A CA 1
ATOM 876 C C . LEU A 1 111 ? 8.054 1.196 -31.906 1.00 44.56 111 LEU A C 1
ATOM 878 O O . LEU A 1 111 ? 7.992 2.39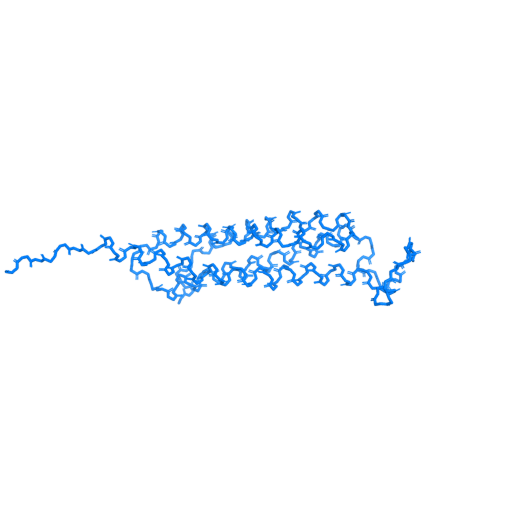6 -31.641 1.00 44.56 111 LEU A O 1
ATOM 882 N N . VAL A 1 112 ? 7.637 0.675 -33.060 1.00 42.38 112 VAL A N 1
ATOM 883 C CA . VAL A 1 112 ? 6.929 1.369 -34.144 1.00 42.38 112 VAL A CA 1
ATOM 884 C C . VAL A 1 112 ? 5.430 1.386 -33.802 1.00 42.38 112 VAL A C 1
ATOM 886 O O . VAL A 1 112 ? 4.896 0.343 -33.440 1.00 42.38 112 VAL A O 1
ATOM 889 N N . ASN A 1 113 ? 4.764 2.543 -33.949 1.00 46.75 113 ASN A N 1
ATOM 890 C CA . ASN A 1 113 ? 3.329 2.810 -33.686 1.00 46.75 113 ASN A CA 1
ATOM 891 C C . ASN A 1 113 ? 2.903 3.098 -32.232 1.00 46.75 113 ASN A C 1
ATOM 893 O O . ASN A 1 113 ? 1.948 2.500 -31.742 1.00 46.75 113 ASN A O 1
ATOM 897 N N . GLU A 1 114 ? 3.522 4.073 -31.563 1.00 48.88 114 GLU A N 1
ATOM 898 C CA . GLU A 1 114 ? 2.947 4.643 -30.334 1.00 48.88 114 GLU A CA 1
ATOM 899 C C . GLU A 1 114 ? 2.529 6.114 -30.491 1.00 48.88 114 GLU A C 1
ATOM 901 O O . GLU A 1 114 ? 3.109 6.824 -31.319 1.00 48.88 114 GLU A O 1
ATOM 906 N N . PRO A 1 115 ? 1.530 6.584 -29.711 1.00 47.91 115 PRO A N 1
ATOM 907 C CA . PRO A 1 115 ? 1.083 7.975 -29.710 1.00 47.91 115 PRO A CA 1
ATOM 908 C C . PRO A 1 115 ? 2.240 8.966 -29.531 1.00 47.91 115 PRO A C 1
ATOM 910 O O . PRO A 1 115 ? 3.238 8.679 -28.869 1.00 47.91 115 PRO A O 1
ATOM 913 N N . VAL A 1 116 ? 2.101 10.175 -30.082 1.00 47.41 116 VAL A N 1
ATOM 914 C CA . VAL A 1 116 ? 3.159 11.207 -30.057 1.00 47.41 116 VAL A CA 1
ATOM 915 C C . VAL A 1 116 ? 3.582 11.597 -28.627 1.00 47.41 116 VAL A C 1
ATOM 917 O O . VAL A 1 116 ? 4.726 11.990 -28.419 1.00 47.41 116 VAL A O 1
ATOM 920 N N . THR A 1 117 ? 2.724 11.397 -27.621 1.00 48.22 117 THR A N 1
ATOM 921 C CA . THR A 1 117 ? 3.034 11.634 -26.197 1.00 48.22 117 THR A CA 1
ATOM 922 C C . THR A 1 117 ? 3.978 10.604 -25.567 1.00 48.22 117 THR A C 1
ATOM 924 O O . THR A 1 117 ? 4.465 10.828 -24.467 1.00 48.22 117 THR A O 1
ATOM 927 N N . THR A 1 118 ? 4.278 9.498 -26.250 1.00 46.53 118 THR A N 1
ATOM 928 C CA . THR A 1 118 ? 5.137 8.403 -25.751 1.00 46.53 118 THR A CA 1
ATOM 929 C C . THR A 1 118 ? 6.518 8.348 -26.422 1.00 46.53 118 THR A C 1
ATOM 931 O O . THR A 1 118 ? 7.355 7.521 -26.065 1.00 46.53 118 THR A O 1
ATOM 934 N N . VAL A 1 119 ? 6.810 9.258 -27.363 1.00 42.44 119 VAL A N 1
ATOM 935 C CA . VAL A 1 119 ? 7.991 9.194 -28.256 1.00 42.44 119 VAL A CA 1
ATOM 936 C C . VAL A 1 119 ? 9.323 9.562 -27.567 1.00 42.44 119 VAL A C 1
ATOM 938 O O . VAL A 1 119 ? 10.384 9.271 -28.120 1.00 42.44 119 VAL A O 1
ATOM 941 N N . MET A 1 120 ? 9.293 10.113 -26.346 1.00 44.62 120 MET A N 1
ATOM 942 C CA . MET A 1 120 ? 10.476 10.308 -25.483 1.00 44.62 120 MET A CA 1
ATOM 943 C C . MET A 1 120 ? 10.403 9.561 -24.133 1.00 44.62 120 MET A C 1
ATOM 945 O O . MET A 1 120 ? 11.378 9.570 -23.393 1.00 44.62 120 MET A O 1
ATOM 949 N N . ASP A 1 121 ? 9.289 8.886 -23.813 1.00 55.03 121 ASP A N 1
ATOM 950 C CA . ASP A 1 121 ? 8.767 8.946 -22.435 1.00 55.03 121 ASP A CA 1
ATOM 951 C C . ASP A 1 121 ? 8.126 7.654 -21.889 1.00 55.03 121 ASP A C 1
ATOM 953 O O . ASP A 1 121 ? 7.376 7.688 -20.912 1.00 55.03 121 ASP A O 1
ATOM 957 N N . LYS A 1 122 ? 8.396 6.481 -22.474 1.00 53.62 122 LYS A N 1
ATOM 958 C CA . LYS A 1 122 ? 7.762 5.226 -22.013 1.00 53.62 122 LYS A CA 1
ATOM 959 C C . LYS A 1 122 ? 8.035 4.918 -20.538 1.00 53.62 122 LYS A C 1
ATOM 961 O O . LYS A 1 122 ? 7.122 4.634 -19.760 1.00 53.62 122 LYS A O 1
ATOM 966 N N . THR A 1 123 ? 9.287 5.047 -20.120 1.00 59.41 123 THR A N 1
ATOM 967 C CA . THR A 1 123 ? 9.674 4.858 -18.720 1.00 59.41 123 THR A CA 1
ATOM 968 C C . THR A 1 123 ? 8.941 5.831 -17.792 1.00 59.41 123 THR A C 1
ATOM 970 O O . THR A 1 123 ? 8.541 5.443 -16.695 1.00 59.41 123 THR A O 1
ATOM 973 N N . ASN A 1 124 ? 8.676 7.054 -18.264 1.00 67.75 124 ASN A N 1
ATOM 974 C CA . ASN A 1 124 ? 7.960 8.081 -17.512 1.00 67.75 124 ASN A CA 1
ATOM 975 C C . ASN A 1 124 ? 6.458 7.785 -17.416 1.00 67.75 124 ASN A C 1
ATOM 977 O O . ASN A 1 124 ? 5.887 7.921 -16.341 1.00 67.75 124 ASN A O 1
ATOM 981 N N . GLY A 1 125 ? 5.822 7.281 -18.478 1.00 78.88 125 GLY A N 1
ATOM 982 C CA . GLY A 1 125 ? 4.429 6.821 -18.417 1.00 78.88 125 GLY A CA 1
ATOM 983 C C . GLY A 1 125 ? 4.239 5.590 -17.520 1.00 78.88 125 GLY A C 1
ATOM 984 O O . GLY A 1 125 ? 3.264 5.502 -16.773 1.00 78.88 125 GLY A O 1
ATOM 985 N N . LEU A 1 126 ? 5.186 4.644 -17.558 1.00 84.94 126 LEU A N 1
ATOM 986 C CA . LEU A 1 126 ? 5.159 3.434 -16.729 1.00 84.94 126 LEU A CA 1
ATOM 987 C C . LEU A 1 126 ? 5.276 3.781 -15.240 1.00 84.94 126 LEU A C 1
ATOM 989 O O . LEU A 1 126 ? 4.438 3.355 -14.442 1.00 84.94 126 LEU A O 1
ATOM 993 N N . SER A 1 127 ? 6.303 4.556 -14.876 1.00 88.31 127 SER A N 1
ATOM 994 C CA . SER A 1 127 ? 6.544 4.970 -13.494 1.00 88.31 127 SER A CA 1
ATOM 995 C C . SER A 1 127 ? 5.422 5.870 -12.984 1.00 88.31 127 SER A C 1
ATOM 997 O O . SER A 1 127 ? 4.930 5.646 -11.880 1.00 88.31 127 SER A O 1
ATOM 999 N N . PHE A 1 128 ? 4.934 6.807 -13.805 1.00 89.56 128 PHE A N 1
ATOM 1000 C CA . PHE A 1 128 ? 3.794 7.655 -13.467 1.00 89.56 128 PHE A CA 1
ATOM 1001 C C . PHE A 1 128 ? 2.555 6.828 -13.121 1.00 89.56 128 PHE A C 1
ATOM 1003 O O . PHE A 1 128 ? 2.020 6.973 -12.023 1.00 89.56 128 PHE A O 1
ATOM 1010 N N . ASN A 1 129 ? 2.134 5.909 -13.997 1.00 91.25 129 ASN A N 1
ATOM 1011 C CA . ASN A 1 129 ? 0.972 5.054 -13.737 1.00 91.25 129 ASN A CA 1
ATOM 1012 C C . ASN A 1 129 ? 1.150 4.228 -12.458 1.00 91.25 129 ASN A C 1
ATOM 1014 O O . ASN A 1 129 ? 0.219 4.109 -11.659 1.00 91.25 129 ASN A O 1
ATOM 1018 N N . LEU A 1 130 ? 2.353 3.689 -12.246 1.00 94.06 130 LEU A N 1
ATOM 1019 C CA . LEU A 1 130 ? 2.658 2.879 -11.076 1.00 94.06 130 LEU A CA 1
ATOM 1020 C C . LEU A 1 130 ? 2.584 3.688 -9.775 1.00 94.06 130 LEU A C 1
ATOM 1022 O O . LEU A 1 130 ? 1.929 3.251 -8.831 1.00 94.06 130 LEU A O 1
ATOM 1026 N N . PHE A 1 131 ? 3.204 4.870 -9.719 1.00 95.81 131 PHE A N 1
ATOM 1027 C CA . PHE A 1 131 ? 3.189 5.722 -8.526 1.00 95.81 131 PHE A CA 1
ATOM 1028 C C . PHE A 1 131 ? 1.823 6.361 -8.278 1.00 95.81 131 PHE A C 1
ATOM 1030 O O . PHE A 1 131 ? 1.401 6.455 -7.127 1.00 95.81 131 PHE A O 1
ATOM 1037 N N . VAL A 1 132 ? 1.091 6.739 -9.330 1.00 95.44 132 VAL A N 1
ATOM 1038 C CA . VAL A 1 132 ? -0.295 7.209 -9.200 1.00 95.44 132 VAL A CA 1
ATOM 1039 C C . VAL A 1 132 ? -1.173 6.103 -8.625 1.00 95.44 132 VAL A C 1
ATOM 1041 O O . VAL A 1 132 ? -1.937 6.360 -7.698 1.00 95.44 132 VAL A O 1
ATOM 1044 N N . ALA A 1 133 ? -1.037 4.861 -9.091 1.00 95.69 133 ALA A N 1
ATOM 1045 C CA . ALA A 1 133 ? -1.757 3.740 -8.497 1.00 95.69 133 ALA A CA 1
ATOM 1046 C C . ALA A 1 133 ? -1.328 3.485 -7.041 1.00 95.69 133 ALA A C 1
ATOM 1048 O O . ALA A 1 133 ? -2.177 3.385 -6.153 1.00 95.69 133 ALA A O 1
ATOM 1049 N N . ALA A 1 134 ? -0.020 3.438 -6.779 1.00 97.06 134 ALA A N 1
ATOM 1050 C CA . ALA A 1 134 ? 0.531 3.159 -5.456 1.00 97.06 134 ALA A CA 1
ATOM 1051 C C . ALA A 1 134 ? 0.143 4.214 -4.412 1.00 97.06 134 ALA A C 1
ATOM 1053 O O . ALA A 1 134 ? -0.071 3.862 -3.254 1.00 97.06 134 ALA A O 1
ATOM 1054 N N . ALA A 1 135 ? 0.036 5.484 -4.813 1.00 97.56 135 ALA A N 1
ATOM 1055 C CA . ALA A 1 135 ? -0.331 6.586 -3.936 1.00 97.56 135 ALA A CA 1
ATOM 1056 C C . ALA A 1 135 ? -1.835 6.867 -3.961 1.00 97.56 135 ALA A C 1
ATOM 1058 O O . ALA A 1 135 ? -2.508 6.697 -2.950 1.00 97.56 135 ALA A O 1
ATOM 1059 N N . VAL A 1 136 ? -2.382 7.281 -5.105 1.00 97.19 136 VAL A N 1
ATOM 1060 C CA . VAL A 1 136 ? -3.747 7.819 -5.204 1.00 97.19 136 VAL A CA 1
ATOM 1061 C C . VAL A 1 136 ? -4.797 6.725 -5.038 1.00 97.19 136 VAL A C 1
ATOM 1063 O O . VAL A 1 136 ? -5.721 6.899 -4.245 1.00 97.19 136 VAL A O 1
ATOM 1066 N N . LEU A 1 137 ? -4.664 5.588 -5.734 1.00 95.25 137 LEU A N 1
ATOM 1067 C CA . LEU A 1 137 ? -5.665 4.516 -5.631 1.00 95.25 137 LEU A CA 1
ATOM 1068 C C . LEU A 1 137 ? -5.649 3.868 -4.244 1.00 95.25 137 LEU A C 1
ATOM 1070 O O . LEU A 1 137 ? -6.709 3.672 -3.647 1.00 95.25 137 LEU A O 1
ATOM 1074 N N . ASN A 1 138 ? -4.462 3.591 -3.699 1.00 97.69 138 ASN A N 1
ATOM 1075 C CA . ASN A 1 138 ? -4.335 3.040 -2.348 1.00 97.69 138 ASN A CA 1
ATOM 1076 C C . ASN A 1 138 ? -4.785 4.030 -1.269 1.00 97.69 138 ASN A C 1
ATOM 1078 O O . ASN A 1 138 ? -5.397 3.605 -0.290 1.00 97.69 138 ASN A O 1
ATOM 1082 N N . PHE A 1 139 ? -4.539 5.334 -1.440 1.00 97.69 139 PHE A N 1
ATOM 1083 C CA . PHE A 1 139 ? -5.059 6.357 -0.533 1.00 97.69 139 PHE A CA 1
ATOM 1084 C C . PHE A 1 139 ? -6.583 6.400 -0.576 1.00 97.69 139 PHE A C 1
ATOM 1086 O O . PHE A 1 139 ? -7.219 6.310 0.469 1.00 97.69 139 PHE A O 1
ATOM 1093 N N . ALA A 1 140 ? -7.183 6.452 -1.768 1.00 96.75 140 ALA A N 1
ATOM 1094 C CA . ALA A 1 140 ? -8.634 6.456 -1.919 1.00 96.75 140 ALA A CA 1
ATOM 1095 C C . ALA A 1 140 ? -9.272 5.204 -1.288 1.00 96.75 140 ALA A C 1
ATOM 1097 O O . ALA A 1 140 ? -10.187 5.315 -0.469 1.00 96.75 140 ALA A O 1
ATOM 1098 N N . GLY A 1 141 ? -8.751 4.015 -1.607 1.00 94.00 141 GLY A N 1
ATOM 1099 C CA . GLY A 1 141 ? -9.228 2.752 -1.045 1.00 94.00 141 GLY A CA 1
ATOM 1100 C C . GLY A 1 141 ? -9.039 2.664 0.471 1.00 94.00 141 GLY A C 1
ATOM 1101 O O . GLY A 1 141 ? -9.971 2.315 1.199 1.00 94.00 141 GLY A O 1
ATOM 1102 N N . GLY A 1 142 ? -7.854 3.031 0.961 1.00 94.50 142 GLY A N 1
ATOM 1103 C CA . GLY A 1 142 ? -7.522 3.029 2.383 1.00 94.50 142 GLY A CA 1
ATOM 1104 C C . GLY A 1 142 ? -8.334 4.040 3.191 1.00 94.50 142 GLY A C 1
ATOM 1105 O O . GLY A 1 142 ? -8.788 3.704 4.280 1.00 94.50 142 GLY A O 1
ATOM 1106 N N . SER A 1 143 ? -8.624 5.226 2.651 1.00 95.38 143 SER A N 1
ATOM 1107 C CA . SER A 1 143 ? -9.503 6.212 3.293 1.00 95.38 143 SER A CA 1
ATOM 1108 C C . SER A 1 143 ? -10.952 5.743 3.361 1.00 95.38 143 SER A C 1
ATOM 1110 O O . SER A 1 143 ? -11.572 5.834 4.422 1.00 95.38 143 SER A O 1
ATOM 1112 N N . ILE A 1 144 ? -11.496 5.181 2.274 1.00 95.81 144 ILE A N 1
ATOM 1113 C CA . ILE A 1 144 ? -12.860 4.627 2.276 1.00 95.81 144 ILE A CA 1
ATOM 1114 C C . ILE A 1 144 ? -12.982 3.554 3.361 1.00 95.81 144 ILE A C 1
ATOM 1116 O O . ILE A 1 144 ? -13.889 3.602 4.196 1.00 95.81 144 ILE A O 1
ATOM 1120 N N . VAL A 1 145 ? -12.046 2.609 3.399 1.00 95.00 145 VAL A N 1
ATOM 1121 C CA . VAL A 1 145 ? -12.039 1.514 4.374 1.00 95.00 145 VAL A CA 1
ATOM 1122 C C . VAL A 1 145 ? -11.730 1.998 5.794 1.00 95.00 145 VAL A C 1
ATOM 1124 O O . VAL A 1 145 ? -12.346 1.530 6.753 1.00 95.00 145 VAL A O 1
ATOM 1127 N N . GLY A 1 146 ? -10.824 2.9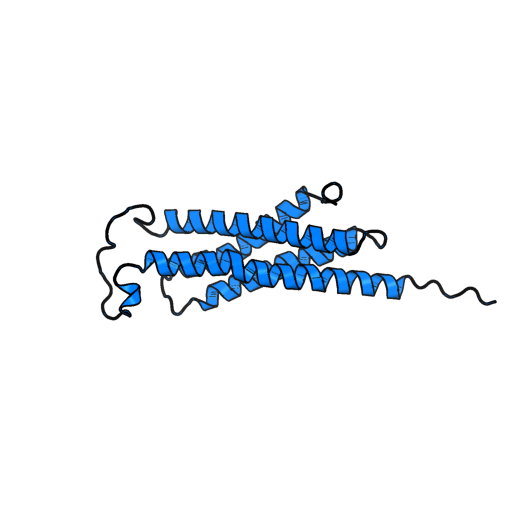62 5.941 1.00 93.62 146 GLY A N 1
ATOM 1128 C CA . GLY A 1 146 ? -10.432 3.568 7.214 1.00 93.62 146 GLY A CA 1
ATOM 1129 C C . GLY A 1 146 ? -11.546 4.345 7.897 1.00 93.62 146 GLY A C 1
ATOM 1130 O O . GLY A 1 146 ? -11.533 4.492 9.115 1.00 93.62 146 GLY A O 1
ATOM 1131 N N . ILE A 1 147 ? -12.541 4.793 7.137 1.00 93.88 147 ILE A N 1
ATOM 1132 C CA . ILE A 1 147 ? -13.743 5.431 7.667 1.00 93.88 147 ILE A CA 1
ATOM 1133 C C . ILE A 1 147 ? -14.841 4.381 7.870 1.00 93.88 147 ILE A C 1
ATOM 1135 O O . ILE A 1 147 ? -15.340 4.196 8.981 1.00 93.88 147 ILE A O 1
ATOM 1139 N N . THR A 1 148 ? -15.217 3.667 6.808 1.00 94.00 148 THR A N 1
ATOM 1140 C CA . THR A 1 148 ? -16.410 2.803 6.799 1.00 94.00 148 THR A CA 1
ATOM 1141 C C . THR A 1 148 ? -16.320 1.629 7.774 1.00 94.00 148 THR A C 1
ATOM 1143 O O . THR A 1 148 ? -17.289 1.355 8.488 1.00 94.00 148 THR A O 1
ATOM 1146 N N . VAL A 1 149 ? -15.166 0.956 7.856 1.00 92.50 149 VAL A N 1
ATOM 1147 C CA . VAL A 1 149 ? -15.011 -0.247 8.687 1.00 92.50 149 VAL A CA 1
ATOM 1148 C C . VAL A 1 149 ? -15.105 0.075 10.181 1.00 92.50 149 VAL A C 1
ATOM 1150 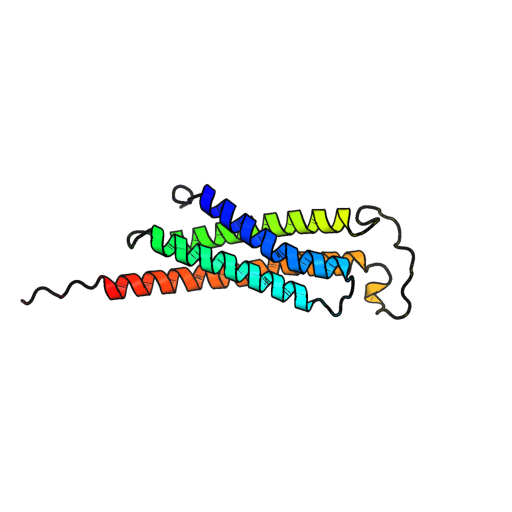O O . VAL A 1 149 ? -15.929 -0.561 10.849 1.00 92.50 149 VAL A O 1
ATOM 1153 N N . PRO A 1 150 ? -14.378 1.073 10.729 1.00 89.38 150 PRO A N 1
ATOM 1154 C CA . PRO A 1 150 ? -14.554 1.452 12.130 1.00 89.38 150 PRO A CA 1
ATOM 1155 C C . PRO A 1 150 ? -15.989 1.883 12.463 1.00 89.38 150 PRO A C 1
ATOM 1157 O O . PRO A 1 150 ? -16.498 1.537 13.531 1.00 89.38 150 PRO A O 1
ATOM 1160 N N . PHE A 1 151 ? -16.687 2.564 11.539 1.00 87.94 151 PHE A N 1
ATOM 1161 C CA . PHE A 1 151 ? -18.069 3.015 11.760 1.00 87.94 151 PHE A CA 1
ATOM 1162 C C . PHE A 1 151 ? -19.006 1.818 11.906 1.00 87.94 151 PHE A C 1
ATOM 1164 O O . PHE A 1 151 ? -19.818 1.758 12.836 1.00 87.94 151 PHE A O 1
ATOM 1171 N N . TYR A 1 152 ? -18.871 0.842 11.008 1.00 88.44 152 TYR A N 1
ATOM 1172 C CA . TYR A 1 152 ? -19.665 -0.378 11.041 1.00 88.44 152 TYR A CA 1
ATOM 1173 C C . TYR A 1 152 ? -19.358 -1.223 12.284 1.00 88.44 152 TYR A C 1
ATOM 1175 O O . TYR A 1 152 ? -20.275 -1.627 13.006 1.00 88.44 152 TYR A O 1
ATOM 1183 N N . ALA A 1 153 ? -18.074 -1.433 12.587 1.00 84.25 153 ALA A N 1
ATOM 1184 C CA . ALA A 1 153 ? -17.637 -2.220 13.736 1.00 84.25 153 ALA A CA 1
ATOM 1185 C C . ALA A 1 153 ? -18.125 -1.618 15.064 1.00 84.25 153 ALA A C 1
ATOM 1187 O O . ALA A 1 153 ? -18.639 -2.339 15.924 1.00 84.25 153 ALA A O 1
ATOM 1188 N N . LYS A 1 154 ? -18.038 -0.291 15.220 1.00 80.12 154 LYS A N 1
ATOM 1189 C CA . LYS A 1 154 ? -18.495 0.398 16.432 1.00 80.12 154 LYS A CA 1
ATOM 1190 C C . LYS A 1 154 ? -20.018 0.380 16.580 1.00 80.12 154 LYS A C 1
ATOM 1192 O O . LYS A 1 154 ? -20.513 0.134 17.680 1.00 80.12 154 LYS A O 1
ATOM 1197 N N . ARG A 1 155 ? -20.773 0.559 15.488 1.00 78.94 155 ARG A N 1
ATOM 1198 C CA . ARG A 1 155 ? -22.247 0.472 15.494 1.00 78.94 155 ARG 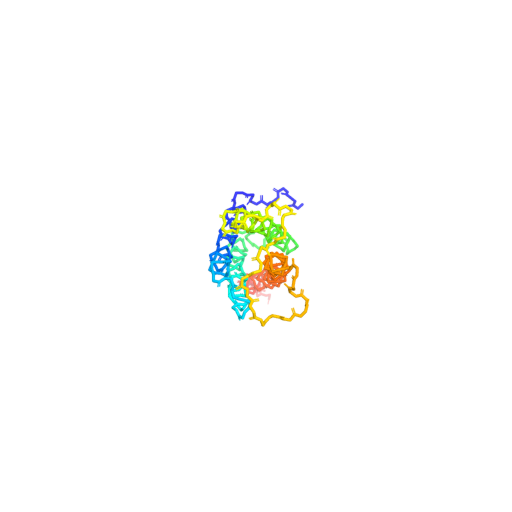A CA 1
ATOM 1199 C C . ARG A 1 155 ? -22.752 -0.920 15.879 1.00 78.94 155 ARG A C 1
ATOM 1201 O O . ARG A 1 155 ? -23.749 -1.038 16.588 1.00 78.94 155 ARG A O 1
ATOM 1208 N N . TYR A 1 156 ? -22.076 -1.974 15.426 1.00 75.00 156 TYR A N 1
ATOM 1209 C CA . TYR A 1 156 ? -22.434 -3.342 15.797 1.00 75.00 156 TYR A CA 1
ATOM 1210 C C . TYR A 1 156 ? -22.259 -3.582 17.307 1.00 75.00 156 TYR A C 1
ATOM 1212 O O . TYR A 1 156 ? -23.134 -4.159 17.952 1.00 75.00 156 TYR A O 1
ATOM 1220 N N . LYS A 1 157 ? -21.178 -3.056 17.901 1.00 69.62 157 LYS A N 1
ATOM 1221 C CA . LYS A 1 157 ? -20.916 -3.165 19.345 1.00 69.62 157 LYS A CA 1
ATOM 1222 C C . LYS A 1 157 ? -21.952 -2.422 20.200 1.00 69.62 157 LYS A C 1
ATOM 1224 O O . LYS A 1 157 ? -22.438 -2.986 21.176 1.00 69.62 157 LYS A O 1
ATOM 1229 N N . THR A 1 158 ? -22.347 -1.200 19.833 1.00 68.00 158 THR A N 1
ATOM 1230 C CA . THR A 1 158 ? -23.353 -0.440 20.606 1.00 68.00 158 THR A CA 1
ATOM 1231 C C . THR A 1 158 ? -24.750 -1.058 20.552 1.00 68.00 158 THR A C 1
ATOM 1233 O O . THR A 1 158 ? -25.509 -0.921 21.508 1.00 68.00 158 THR A O 1
ATOM 1236 N N . LYS A 1 159 ? -25.100 -1.771 19.472 1.00 67.06 159 LYS A N 1
ATOM 1237 C CA . LYS A 1 159 ? -26.373 -2.504 19.382 1.00 67.06 159 LYS A CA 1
ATOM 1238 C C . LYS A 1 159 ? -26.419 -3.704 20.336 1.00 67.06 159 LYS A C 1
ATOM 1240 O O . LYS A 1 159 ? -27.465 -3.933 20.936 1.00 67.06 159 LYS A O 1
ATOM 1245 N N . ASN A 1 160 ? -25.309 -4.429 20.489 1.00 61.50 160 ASN A N 1
ATOM 1246 C CA . ASN A 1 160 ? -25.246 -5.642 21.312 1.00 61.50 160 ASN A CA 1
ATOM 1247 C C . ASN A 1 160 ? -25.042 -5.360 22.812 1.00 61.50 160 ASN A C 1
ATOM 1249 O O . ASN A 1 160 ? -25.451 -6.172 23.629 1.00 61.50 160 ASN A O 1
ATOM 1253 N N . ASN A 1 161 ? -24.474 -4.205 23.179 1.00 61.22 161 ASN A N 1
ATOM 1254 C CA . ASN A 1 161 ? -24.282 -3.794 24.580 1.00 61.22 161 ASN A CA 1
ATOM 1255 C C . ASN A 1 161 ? -25.482 -3.053 25.198 1.00 61.22 161 ASN A C 1
ATOM 1257 O O . ASN A 1 161 ? -25.345 -2.441 26.258 1.00 61.22 161 ASN A O 1
ATOM 1261 N N . LYS A 1 162 ? -26.665 -3.083 24.573 1.00 57.44 162 LYS A N 1
ATOM 1262 C CA . LYS A 1 162 ? -27.881 -2.590 25.230 1.00 57.44 162 LYS A CA 1
ATOM 1263 C C . LYS A 1 162 ? -28.239 -3.542 26.377 1.00 57.44 162 LYS A C 1
ATOM 1265 O O . LYS A 1 162 ? -28.831 -4.589 26.136 1.00 57.44 162 LYS A 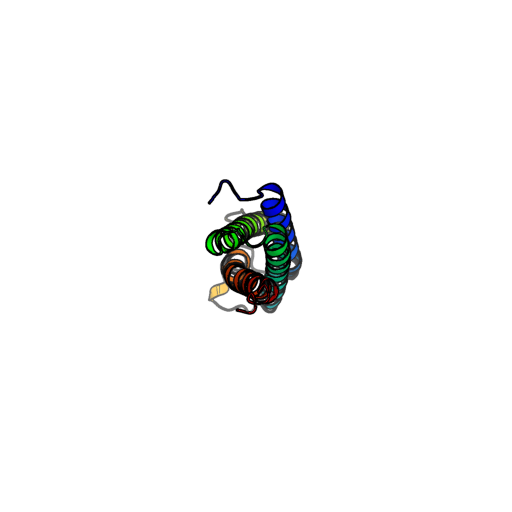O 1
ATOM 1270 N N . GLN A 1 163 ? -27.871 -3.183 27.609 1.00 59.16 163 GLN A N 1
ATOM 1271 C CA . GLN A 1 163 ? -28.444 -3.802 28.806 1.00 59.16 163 GLN A CA 1
ATOM 1272 C C . GLN A 1 163 ? -29.979 -3.693 28.727 1.00 59.16 163 GLN A C 1
ATOM 1274 O O . GLN A 1 163 ? -30.476 -2.637 28.313 1.00 59.16 163 GLN A O 1
ATOM 1279 N N . PRO A 1 164 ? -30.743 -4.747 29.075 1.00 57.62 164 PRO A N 1
ATOM 1280 C CA . PRO A 1 164 ? -32.184 -4.607 29.222 1.00 57.62 164 PRO A CA 1
ATOM 1281 C C . PRO A 1 164 ? -32.444 -3.516 30.264 1.00 57.62 164 PRO A C 1
ATOM 1283 O O . PRO A 1 164 ? -31.830 -3.519 31.331 1.00 57.62 164 PRO A O 1
ATOM 1286 N N . LEU A 1 165 ? -33.292 -2.547 29.910 1.00 63.38 165 LEU A N 1
ATOM 1287 C CA . LEU A 1 165 ? -33.704 -1.475 30.816 1.00 63.38 165 LEU A CA 1
ATOM 1288 C C . LEU A 1 165 ? -34.162 -2.101 32.144 1.00 63.38 165 LEU A C 1
ATOM 1290 O O . LEU A 1 165 ? -34.899 -3.093 32.093 1.00 63.38 165 LEU A O 1
ATOM 1294 N N . PRO A 1 166 ? -33.751 -1.569 33.311 1.00 57.75 166 PRO A N 1
ATOM 1295 C CA . PRO A 1 166 ? -34.337 -2.006 34.567 1.00 57.75 166 PRO A CA 1
ATOM 1296 C C . PRO A 1 166 ? -35.845 -1.768 34.471 1.00 57.75 166 PRO A C 1
ATOM 1298 O O . PRO A 1 166 ? -36.277 -0.654 34.175 1.00 57.75 166 PRO A O 1
ATOM 1301 N N . LEU A 1 167 ? -36.624 -2.837 34.640 1.00 63.88 167 LEU A N 1
ATOM 1302 C CA . LEU A 1 167 ? -38.075 -2.756 34.756 1.00 63.88 167 LEU A CA 1
ATOM 1303 C C . LEU A 1 167 ? -38.366 -1.872 35.978 1.00 63.88 167 LEU A C 1
ATOM 1305 O O . LEU A 1 167 ? -38.069 -2.281 37.101 1.00 63.88 167 LEU A O 1
ATOM 1309 N N . GLN A 1 168 ? -38.827 -0.644 35.730 1.00 59.09 168 GLN A N 1
ATOM 1310 C CA . GLN A 1 168 ? -39.397 0.244 36.745 1.00 59.09 168 GLN A CA 1
ATOM 1311 C C . GLN A 1 168 ? -40.861 -0.113 36.972 1.00 59.09 168 GLN A C 1
ATOM 1313 O O . GLN A 1 168 ? -41.539 -0.433 35.967 1.00 59.09 168 GLN A O 1
#

Radius of gyration: 20.85 Å; chains: 1; bounding box: 60×20×71 Å